Protein AF-A0A9W8WVR0-F1 (afdb_monomer_lite)

Foldseek 3Di:
DDPPPDPVNVVVVVVVVVVVCVVVVVVVVVVVVVVVVVVVVVVVVPPDPDVPDDD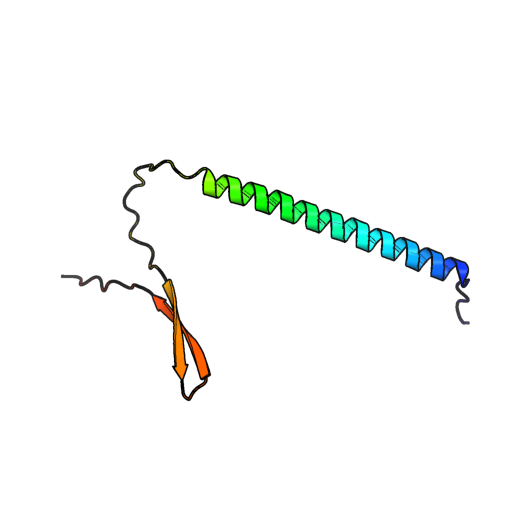DPDWDWDWDWDQDPNDTDTDIDTPPDPPPDD

Radius of gyration: 27.5 Å; chains: 1; bounding box: 44×32×82 Å

Secondary structure (DSSP, 8-state):
------HHHHHHHHHHHHHHHHHHHHHHHHHHHHHHHHHHHHHHT---------------EEEEEEEETTEEEEEEEE--------

Sequence (86 aa):
MSPAISLRAARRFRLVTSLLVLGVGNYELWRVHKVRQRNKLAEDGSIKPEPVVAEKPAPKAWIKWTDLNGVPIPTLEASVRPTRKD

Organism: NCBI:txid749621

Structure (mmCIF, N/CA/C/O backbone):
data_AF-A0A9W8WVR0-F1
#
_entry.id   AF-A0A9W8WVR0-F1
#
loop_
_atom_site.group_PDB
_atom_site.id
_atom_site.type_symbol
_atom_site.label_atom_id
_atom_site.label_alt_id
_atom_site.label_comp_id
_atom_site.label_asym_id
_atom_site.label_entity_id
_atom_site.label_seq_id
_atom_site.pdbx_PDB_ins_code
_atom_site.Cartn_x
_atom_site.Cartn_y
_atom_site.Cartn_z
_atom_site.occupancy
_atom_site.B_iso_or_equiv
_atom_site.auth_seq_id
_atom_site.auth_comp_id
_atom_site.auth_asym_id
_atom_site.auth_atom_id
_atom_site.pdbx_PDB_model_num
ATOM 1 N N . MET A 1 1 ? -5.227 -11.778 37.329 1.00 38.19 1 MET A N 1
ATOM 2 C CA . MET A 1 1 ? -4.570 -10.469 37.541 1.00 38.19 1 MET A CA 1
ATOM 3 C C . MET A 1 1 ? -4.578 -9.721 36.216 1.00 38.19 1 MET A C 1
ATOM 5 O O . MET A 1 1 ? -3.832 -10.099 35.324 1.00 38.19 1 MET A O 1
ATOM 9 N N . SER A 1 2 ? -5.465 -8.740 36.043 1.00 48.28 2 SER A N 1
ATOM 10 C CA . SER A 1 2 ? -5.556 -7.955 34.801 1.00 48.28 2 SER A CA 1
ATOM 11 C C . SER A 1 2 ? -4.751 -6.663 34.959 1.00 48.28 2 SER A C 1
ATOM 13 O O . SER A 1 2 ? -4.933 -5.984 35.973 1.00 48.28 2 SER A O 1
ATOM 15 N N . PRO A 1 3 ? -3.871 -6.290 34.014 1.00 60.56 3 PRO A N 1
ATOM 16 C CA . PRO A 1 3 ? -3.113 -5.056 34.131 1.00 60.56 3 PRO A CA 1
ATOM 17 C C . PRO A 1 3 ? -4.057 -3.879 33.870 1.00 60.56 3 PRO A C 1
ATOM 19 O O . PRO A 1 3 ? -4.439 -3.601 32.734 1.00 60.56 3 PRO A O 1
ATOM 22 N N . ALA A 1 4 ? -4.452 -3.180 34.933 1.00 62.16 4 ALA A N 1
ATOM 23 C CA . ALA A 1 4 ? -5.170 -1.917 34.838 1.00 62.16 4 ALA A CA 1
ATOM 24 C C . ALA A 1 4 ? -4.198 -0.823 34.367 1.00 62.16 4 ALA A C 1
ATOM 26 O O . ALA A 1 4 ? -3.727 0.007 35.145 1.00 62.16 4 ALA A O 1
ATOM 27 N N . ILE A 1 5 ? -3.854 -0.832 33.076 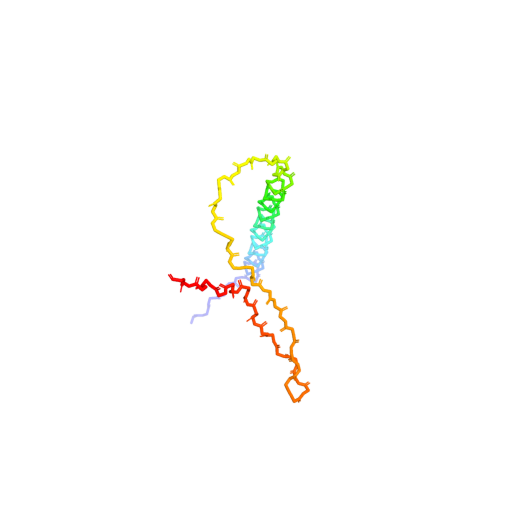1.00 63.97 5 ILE A N 1
ATOM 28 C CA . ILE A 1 5 ? -3.176 0.301 32.448 1.00 63.97 5 ILE A CA 1
ATOM 29 C C . ILE A 1 5 ? -4.123 1.487 32.594 1.00 63.97 5 ILE A C 1
ATOM 31 O O . ILE A 1 5 ? -5.227 1.480 32.048 1.00 63.97 5 ILE A O 1
ATOM 35 N N . SER A 1 6 ? -3.707 2.498 33.363 1.00 73.06 6 SER A N 1
ATOM 36 C CA . SER A 1 6 ? -4.528 3.690 33.567 1.00 73.06 6 SER A CA 1
ATOM 37 C C . SER A 1 6 ? -4.973 4.244 32.210 1.00 73.06 6 SER A C 1
ATOM 39 O O . SER A 1 6 ? -4.171 4.385 31.282 1.00 73.06 6 SER A O 1
ATOM 41 N N . LEU A 1 7 ? -6.259 4.582 32.082 1.00 71.75 7 LEU A N 1
ATOM 42 C CA . LEU A 1 7 ? -6.848 5.117 30.846 1.00 71.75 7 LEU A CA 1
ATOM 43 C C . LEU A 1 7 ? -6.029 6.302 30.285 1.00 71.75 7 LEU A C 1
ATOM 45 O O . LEU A 1 7 ? -5.947 6.520 29.077 1.00 71.75 7 LEU A O 1
ATOM 49 N N . ARG A 1 8 ? -5.369 7.044 31.182 1.00 69.62 8 ARG A N 1
ATOM 50 C CA . ARG A 1 8 ? -4.466 8.157 30.883 1.00 69.62 8 ARG A CA 1
ATOM 51 C C . ARG A 1 8 ? -3.149 7.709 30.241 1.00 69.62 8 ARG A C 1
ATOM 53 O O . ARG A 1 8 ? -2.705 8.351 29.291 1.00 69.62 8 ARG A O 1
ATOM 60 N N . ALA A 1 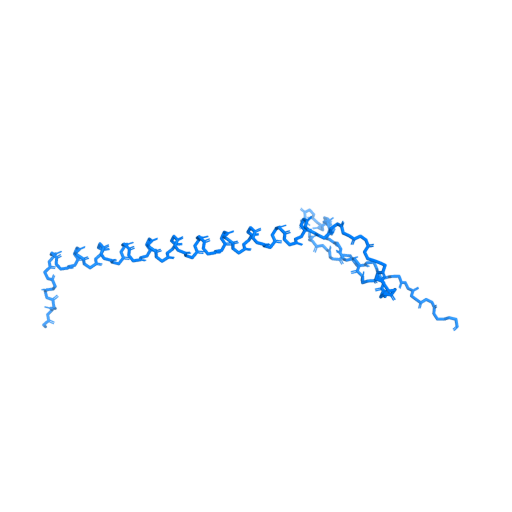9 ? -2.544 6.621 30.714 1.00 75.31 9 ALA A N 1
ATOM 61 C CA . ALA A 1 9 ? -1.345 6.040 30.113 1.00 75.31 9 ALA A CA 1
ATOM 62 C C . ALA A 1 9 ? -1.638 5.472 28.717 1.00 75.31 9 ALA A C 1
ATOM 64 O O . ALA A 1 9 ? -0.895 5.752 27.779 1.00 75.31 9 ALA A O 1
ATOM 65 N N . ALA A 1 10 ? -2.772 4.785 28.543 1.00 77.12 10 ALA A N 1
ATOM 66 C CA . ALA A 1 10 ? -3.190 4.266 27.241 1.00 77.12 10 ALA A CA 1
ATOM 67 C C . ALA A 1 10 ? -3.422 5.387 26.207 1.00 77.12 10 ALA A C 1
ATOM 69 O O . ALA A 1 10 ? -2.986 5.277 25.062 1.00 77.12 10 ALA A O 1
ATOM 70 N N . ARG A 1 11 ? -4.050 6.505 26.605 1.00 81.31 11 ARG A N 1
ATOM 71 C CA . ARG A 1 11 ? -4.214 7.680 25.726 1.00 81.31 11 ARG A CA 1
ATOM 72 C C . ARG A 1 11 ? -2.879 8.315 25.345 1.00 81.31 11 ARG A C 1
ATOM 74 O O . ARG A 1 11 ? -2.678 8.637 24.180 1.00 81.31 11 ARG A O 1
ATOM 81 N N . ARG A 1 12 ? -1.958 8.471 26.301 1.00 82.75 12 ARG A N 1
ATOM 82 C CA . ARG A 1 12 ? -0.616 9.014 26.034 1.00 82.75 12 ARG A CA 1
ATOM 83 C C . ARG A 1 12 ? 0.164 8.127 25.068 1.00 82.75 12 ARG A C 1
ATOM 85 O O . ARG A 1 12 ? 0.739 8.643 24.121 1.00 82.75 12 ARG A O 1
ATOM 92 N N . PHE A 1 13 ? 0.109 6.811 25.252 1.00 83.25 13 PHE A N 1
ATOM 93 C CA . PHE A 1 13 ? 0.756 5.862 24.350 1.00 83.25 13 PHE A CA 1
ATOM 94 C C . PHE A 1 13 ? 0.201 5.950 22.920 1.00 83.25 13 PHE A C 1
ATOM 96 O O . PHE A 1 13 ? 0.971 5.990 21.963 1.00 83.25 13 PHE A O 1
ATOM 103 N N . ARG A 1 14 ? -1.125 6.073 22.762 1.00 83.44 14 ARG A N 1
ATOM 104 C CA . ARG A 1 14 ? -1.767 6.281 21.450 1.00 83.44 14 ARG A CA 1
ATOM 105 C C . ARG A 1 14 ? -1.341 7.588 20.778 1.00 83.44 14 ARG A C 1
ATOM 107 O O . ARG A 1 14 ? -1.094 7.603 19.580 1.00 83.44 14 ARG A O 1
ATOM 114 N N . LEU A 1 15 ? -1.218 8.675 21.538 1.00 89.88 15 LEU A N 1
ATOM 115 C CA . LEU A 1 15 ? -0.761 9.959 20.997 1.00 89.88 15 LEU A CA 1
ATOM 116 C C . LEU A 1 15 ? 0.710 9.909 20.570 1.00 89.88 15 LEU A C 1
ATOM 118 O O . LEU A 1 15 ? 1.044 10.370 19.484 1.00 89.88 15 LEU A O 1
ATOM 122 N N . VAL A 1 16 ? 1.577 9.313 21.393 1.00 89.06 16 VAL A N 1
ATOM 123 C CA . VAL A 1 16 ? 3.009 9.170 21.085 1.00 89.06 16 VAL A CA 1
ATOM 124 C C . VAL A 1 16 ? 3.208 8.306 19.845 1.00 89.06 16 VAL A C 1
ATOM 126 O O . VAL A 1 16 ? 3.923 8.708 18.935 1.00 89.06 16 VAL A O 1
ATOM 129 N N . THR A 1 17 ? 2.538 7.157 19.771 1.00 89.56 17 THR A N 1
ATOM 130 C CA . THR A 1 17 ? 2.614 6.279 18.593 1.00 89.56 17 THR A CA 1
ATOM 131 C C . THR A 1 17 ? 2.071 6.961 17.341 1.00 89.56 17 THR A C 1
ATOM 133 O O . THR A 1 17 ? 2.717 6.898 16.301 1.00 89.56 17 THR A O 1
ATOM 136 N N . SER A 1 18 ? 0.958 7.695 17.437 1.00 89.69 18 SER A N 1
ATOM 137 C CA . SER A 1 18 ? 0.423 8.470 16.311 1.00 89.69 18 SER A CA 1
ATOM 138 C C . SER A 1 18 ? 1.395 9.547 15.820 1.00 89.69 18 SER A C 1
ATOM 140 O O . SER A 1 18 ? 1.574 9.695 14.614 1.00 89.69 18 SER A O 1
ATOM 142 N N . LEU A 1 19 ? 2.036 10.288 16.729 1.00 94.00 19 LEU A N 1
ATOM 143 C CA . LEU A 1 19 ? 3.043 11.295 16.377 1.00 94.00 19 LEU A CA 1
ATOM 144 C C . LEU A 1 19 ? 4.268 10.661 15.719 1.00 94.00 19 LEU A C 1
ATOM 146 O O . LEU A 1 19 ? 4.806 11.212 14.762 1.00 94.00 19 LEU A O 1
ATOM 150 N N . LEU A 1 20 ? 4.688 9.494 16.204 1.00 93.25 20 LEU A N 1
ATOM 151 C CA . LEU A 1 20 ? 5.846 8.779 15.682 1.00 93.25 20 LEU A CA 1
ATOM 152 C C . LEU A 1 20 ? 5.567 8.232 14.276 1.00 93.25 20 LEU A C 1
ATOM 154 O O . LEU A 1 20 ? 6.390 8.409 13.384 1.00 93.25 20 LEU A O 1
ATOM 158 N N . VAL A 1 21 ? 4.377 7.668 14.042 1.00 93.25 21 VAL A N 1
ATOM 159 C CA . VAL A 1 21 ? 3.938 7.222 12.709 1.00 93.25 21 VAL A CA 1
ATOM 160 C C . VAL A 1 21 ? 3.837 8.396 11.736 1.00 93.25 21 VAL A C 1
ATOM 162 O O . VAL A 1 21 ? 4.332 8.294 10.617 1.00 93.25 21 VAL A O 1
ATOM 165 N N . LEU A 1 22 ? 3.257 9.526 12.154 1.00 93.50 22 LEU A N 1
ATOM 166 C CA . LEU A 1 22 ? 3.186 10.727 11.317 1.00 93.50 22 LEU A CA 1
ATOM 167 C C . LEU A 1 22 ? 4.578 11.293 11.013 1.00 93.50 22 LEU A C 1
ATOM 169 O O . LEU A 1 22 ? 4.856 11.648 9.871 1.00 93.50 22 LEU A O 1
ATOM 173 N N . GLY A 1 23 ? 5.468 11.344 12.005 1.00 92.69 23 GLY A N 1
ATOM 174 C CA . GLY A 1 23 ? 6.834 11.840 11.842 1.00 92.69 23 GLY A CA 1
ATOM 175 C C . GLY A 1 23 ? 7.666 10.969 10.902 1.00 92.69 23 GLY A C 1
ATOM 176 O O . GLY A 1 23 ? 8.248 11.481 9.947 1.00 92.69 23 GLY A O 1
ATOM 177 N N . VAL A 1 24 ? 7.680 9.653 11.132 1.00 93.75 24 VAL A N 1
ATOM 178 C CA . VAL A 1 24 ? 8.402 8.692 10.282 1.00 93.75 24 VAL A CA 1
ATOM 179 C C . VAL A 1 24 ? 7.798 8.655 8.881 1.00 93.75 24 VAL A C 1
ATOM 181 O O . VAL A 1 24 ? 8.533 8.748 7.902 1.00 93.75 24 VAL A O 1
ATOM 184 N N . GLY A 1 25 ? 6.468 8.600 8.770 1.00 90.88 25 GLY A N 1
ATOM 185 C CA . GLY A 1 25 ? 5.774 8.606 7.485 1.00 90.88 25 GLY A CA 1
ATOM 186 C C . GLY A 1 25 ? 6.092 9.853 6.662 1.00 90.88 25 GLY A C 1
ATOM 187 O O . GLY A 1 25 ? 6.437 9.741 5.489 1.00 90.88 25 GLY A O 1
ATOM 188 N N . ASN A 1 26 ? 6.059 11.037 7.281 1.00 92.62 26 ASN A N 1
ATOM 189 C CA . ASN A 1 26 ? 6.367 12.293 6.598 1.00 92.62 26 ASN A CA 1
ATOM 190 C C . ASN A 1 26 ? 7.853 12.396 6.205 1.00 92.62 26 ASN A C 1
ATOM 192 O O . ASN A 1 26 ? 8.183 12.903 5.133 1.00 92.62 26 ASN A O 1
ATOM 196 N N . TYR A 1 27 ? 8.758 11.877 7.039 1.00 93.06 27 TYR A N 1
ATOM 197 C CA . TYR A 1 27 ? 10.188 11.839 6.741 1.00 93.06 27 TYR A CA 1
ATOM 198 C C . TYR A 1 27 ? 10.524 10.892 5.577 1.00 93.06 27 TYR A C 1
ATOM 200 O O . TYR A 1 27 ? 11.276 11.275 4.678 1.00 93.06 27 TYR A O 1
ATOM 208 N N . GLU A 1 28 ? 9.941 9.690 5.540 1.00 87.56 28 GLU A N 1
ATOM 209 C CA . GLU A 1 28 ? 10.116 8.758 4.418 1.00 87.56 28 GLU A CA 1
ATOM 210 C C . GLU A 1 28 ? 9.524 9.334 3.122 1.00 87.56 28 GLU A C 1
ATOM 212 O O . GLU A 1 28 ? 10.156 9.261 2.065 1.00 87.56 28 GLU A O 1
ATOM 217 N N . LEU A 1 29 ? 8.371 10.010 3.197 1.00 88.81 29 LEU A N 1
ATOM 218 C CA . LEU A 1 29 ? 7.779 10.694 2.044 1.00 88.81 29 LEU A CA 1
ATOM 219 C C . LEU A 1 29 ? 8.696 11.803 1.509 1.00 88.81 29 LEU A C 1
ATOM 221 O O . LEU A 1 29 ? 8.928 11.899 0.302 1.00 88.81 29 LEU A O 1
ATOM 225 N N . TRP A 1 30 ? 9.260 12.614 2.407 1.00 90.31 30 TRP A N 1
ATOM 226 C CA . TRP A 1 30 ? 10.214 13.661 2.051 1.00 90.31 30 TRP A CA 1
ATOM 227 C C . TRP A 1 30 ? 11.488 13.087 1.427 1.00 90.31 30 TRP A C 1
ATOM 229 O O . TRP A 1 30 ? 11.955 13.595 0.404 1.00 90.31 30 TRP A O 1
ATOM 239 N N . ARG A 1 31 ? 12.032 12.001 1.992 1.00 87.88 31 ARG A N 1
ATOM 240 C CA . ARG A 1 31 ? 13.215 11.311 1.463 1.00 87.88 31 ARG A CA 1
ATOM 241 C C . ARG A 1 31 ? 12.961 10.822 0.040 1.00 87.88 31 ARG A C 1
ATOM 243 O O . ARG A 1 31 ? 13.745 11.135 -0.855 1.00 87.88 31 ARG A O 1
ATOM 250 N N . VAL A 1 32 ? 11.862 10.102 -0.181 1.00 84.62 32 VAL A N 1
ATOM 251 C CA . VAL A 1 32 ? 11.502 9.574 -1.505 1.00 84.62 32 VAL A CA 1
ATOM 252 C C . VAL A 1 32 ? 11.259 10.712 -2.494 1.00 84.62 32 VAL A C 1
ATOM 254 O O . VAL A 1 32 ? 11.741 10.649 -3.624 1.00 84.62 32 VAL A O 1
ATOM 257 N N . HIS A 1 33 ? 10.589 11.788 -2.075 1.00 83.06 33 HIS A N 1
ATOM 258 C CA . HIS A 1 33 ? 10.380 12.960 -2.923 1.00 83.06 33 HIS A CA 1
ATOM 259 C C . HIS A 1 33 ? 11.708 13.605 -3.341 1.00 83.06 33 HIS A C 1
ATOM 261 O O . HIS A 1 33 ? 11.924 13.850 -4.528 1.00 83.06 33 HIS A O 1
ATOM 267 N N . LYS A 1 34 ? 12.634 13.834 -2.401 1.00 77.75 34 LYS A N 1
ATOM 268 C CA . LYS A 1 34 ? 13.949 14.417 -2.711 1.00 77.75 34 LYS A CA 1
ATOM 269 C C . LYS A 1 34 ? 14.794 13.522 -3.616 1.00 77.75 34 LYS A C 1
ATOM 271 O O . LYS A 1 34 ? 15.443 14.033 -4.527 1.00 77.75 34 LYS A O 1
ATOM 276 N N . VAL A 1 35 ? 14.794 12.209 -3.382 1.00 75.12 35 VAL A N 1
ATOM 277 C CA . VAL A 1 35 ? 15.507 11.242 -4.234 1.00 75.12 35 VAL A CA 1
ATOM 278 C C . VAL A 1 35 ? 14.907 11.229 -5.640 1.00 75.12 35 VAL A C 1
ATOM 280 O O . VAL A 1 35 ? 15.639 11.302 -6.621 1.00 75.12 35 VAL A O 1
ATOM 283 N N . ARG A 1 36 ? 13.576 11.249 -5.760 1.00 71.81 36 ARG A N 1
ATOM 284 C CA . ARG A 1 36 ? 12.889 11.314 -7.055 1.00 71.81 36 ARG A CA 1
ATOM 285 C C . ARG A 1 36 ? 13.205 12.598 -7.826 1.00 71.81 36 ARG A C 1
ATOM 287 O O . ARG A 1 36 ? 13.411 12.528 -9.031 1.00 71.81 36 ARG A O 1
ATOM 294 N N . GLN A 1 37 ? 13.266 13.750 -7.156 1.00 68.06 37 GLN A N 1
ATOM 295 C CA . GLN A 1 37 ? 13.662 15.021 -7.781 1.00 68.06 37 GLN A CA 1
ATOM 296 C C . GLN A 1 37 ? 15.116 14.987 -8.271 1.00 68.06 37 GLN A C 1
ATOM 298 O O . GLN A 1 37 ? 15.400 15.431 -9.379 1.00 68.06 37 GLN A O 1
ATOM 303 N N . ARG A 1 38 ? 16.031 14.398 -7.488 1.00 62.62 38 ARG A N 1
ATOM 304 C CA . ARG A 1 38 ? 17.425 14.189 -7.914 1.00 62.62 38 ARG A CA 1
ATOM 305 C C . ARG A 1 38 ? 17.534 13.296 -9.147 1.00 62.62 38 ARG A C 1
ATOM 307 O O . ARG A 1 38 ? 18.292 13.624 -10.050 1.00 62.62 38 ARG A O 1
ATOM 314 N N . ASN A 1 39 ? 16.754 12.221 -9.209 1.00 64.25 39 ASN A N 1
ATOM 315 C CA . ASN A 1 39 ? 16.765 11.319 -10.360 1.00 64.25 39 ASN A CA 1
ATOM 316 C C . ASN A 1 39 ? 16.155 11.975 -11.609 1.00 64.25 39 ASN A C 1
ATOM 318 O O . ASN A 1 39 ? 16.670 11.779 -12.700 1.00 64.25 39 ASN A O 1
ATOM 322 N N . LYS A 1 40 ? 15.119 12.811 -11.457 1.00 59.91 40 LYS A N 1
ATOM 323 C CA . LYS A 1 40 ? 14.565 13.594 -12.575 1.00 59.91 40 LYS A CA 1
ATOM 324 C C . LYS A 1 40 ? 15.570 14.599 -13.150 1.00 59.91 40 LYS A C 1
ATOM 326 O O . LYS A 1 40 ? 15.683 14.709 -14.360 1.00 59.91 40 LYS A O 1
ATOM 331 N N . LEU A 1 41 ? 16.338 15.276 -12.294 1.00 56.88 41 LEU A N 1
ATOM 332 C CA . LEU A 1 41 ? 17.405 16.190 -12.726 1.00 56.88 41 LEU A CA 1
ATOM 333 C C . LEU A 1 41 ? 18.577 15.462 -13.408 1.00 56.88 41 LEU A C 1
ATOM 335 O O . LEU A 1 41 ? 19.225 16.039 -14.274 1.00 56.88 41 LEU A O 1
ATOM 339 N N . ALA A 1 42 ? 18.851 14.210 -13.028 1.00 56.53 42 ALA A N 1
ATOM 340 C CA . ALA A 1 42 ? 19.862 13.384 -13.687 1.00 56.53 42 ALA A CA 1
ATOM 341 C C . ALA A 1 42 ? 19.425 12.927 -15.092 1.00 56.53 42 ALA A C 1
ATOM 343 O O . ALA A 1 42 ? 20.268 12.816 -15.976 1.00 56.53 42 ALA A O 1
ATOM 344 N N . GLU A 1 43 ? 18.124 12.715 -15.314 1.00 56.03 43 GLU A N 1
ATOM 345 C CA . GLU A 1 43 ? 17.586 12.391 -16.642 1.00 56.03 43 GLU A CA 1
ATOM 346 C C . GLU A 1 43 ? 17.508 13.626 -17.556 1.00 56.03 43 GLU A C 1
ATOM 348 O O . GLU A 1 43 ? 17.939 13.553 -18.704 1.00 56.03 43 GLU A O 1
ATOM 353 N N . ASP A 1 44 ? 17.075 14.785 -17.041 1.00 54.84 44 ASP A N 1
ATOM 354 C CA . ASP A 1 44 ? 17.029 16.040 -17.819 1.00 54.84 44 ASP A CA 1
ATOM 355 C C . ASP A 1 44 ? 18.427 16.633 -18.105 1.00 54.84 44 ASP A C 1
ATOM 357 O O . ASP A 1 44 ? 18.597 17.431 -19.026 1.00 54.84 44 ASP A O 1
ATOM 361 N N . GLY A 1 45 ? 19.455 16.236 -17.344 1.00 48.88 45 GLY A N 1
ATOM 362 C CA . GLY A 1 45 ? 20.854 16.615 -17.575 1.00 48.88 45 GLY A CA 1
ATOM 363 C C . GLY A 1 45 ? 21.565 15.807 -18.670 1.00 48.88 45 GLY A C 1
ATOM 364 O O . GLY A 1 45 ? 22.664 16.180 -19.082 1.00 48.88 45 GLY A O 1
ATOM 365 N N . SER A 1 46 ? 20.957 14.728 -19.173 1.00 46.12 46 SER A N 1
ATOM 366 C CA . SER A 1 46 ? 21.519 13.884 -20.234 1.00 46.12 46 SER A CA 1
ATOM 367 C C . SER A 1 46 ? 21.030 14.323 -21.619 1.00 46.12 46 SER A C 1
ATOM 369 O O . SER A 1 46 ? 20.458 13.554 -22.387 1.00 46.12 46 SER A O 1
ATOM 371 N N . ILE A 1 47 ? 21.273 15.594 -21.952 1.00 51.56 47 ILE A N 1
ATOM 372 C CA . ILE A 1 47 ? 21.212 16.105 -23.329 1.00 51.56 47 ILE A CA 1
ATOM 373 C C . ILE A 1 47 ? 22.622 16.535 -23.738 1.00 51.56 47 ILE A C 1
ATOM 375 O O . ILE A 1 47 ? 22.888 17.673 -24.114 1.00 51.56 47 ILE A O 1
ATOM 379 N N . LYS A 1 48 ? 23.569 15.606 -23.631 1.00 41.81 48 LYS A N 1
ATOM 380 C CA . LYS A 1 48 ? 24.808 15.659 -24.400 1.00 41.81 48 LYS A CA 1
ATOM 381 C C . LYS A 1 48 ? 24.796 14.420 -25.288 1.00 41.81 48 LYS A C 1
ATOM 383 O O . LYS A 1 48 ? 24.842 13.319 -24.743 1.00 41.81 48 LYS A O 1
ATOM 388 N N . PRO A 1 49 ? 24.703 14.550 -26.621 1.00 48.78 49 PRO A N 1
ATOM 389 C CA . PRO A 1 49 ? 24.977 13.424 -27.494 1.00 48.78 49 PRO A CA 1
ATOM 390 C C . PRO A 1 49 ? 26.483 13.154 -27.415 1.00 48.78 49 PRO A C 1
ATOM 392 O O . PRO A 1 49 ? 27.263 13.692 -28.197 1.00 48.78 49 PRO A O 1
ATOM 395 N N . GLU A 1 50 ? 26.917 12.377 -26.422 1.00 42.06 50 GLU A N 1
ATOM 396 C CA . GLU A 1 50 ? 28.187 11.675 -26.554 1.00 42.06 50 GLU A CA 1
ATOM 397 C C . GLU A 1 50 ? 28.025 10.608 -27.643 1.00 42.06 50 GLU A C 1
ATOM 399 O O . GLU A 1 50 ? 27.007 9.906 -27.667 1.00 42.06 50 GLU A O 1
ATOM 404 N N . PRO A 1 51 ? 29.000 10.470 -28.559 1.00 51.72 51 PRO A N 1
ATOM 405 C CA . PRO A 1 51 ? 29.006 9.402 -29.538 1.00 51.72 51 PRO A CA 1
ATOM 406 C C . PRO A 1 51 ? 29.397 8.113 -28.812 1.00 51.72 51 PRO A C 1
ATOM 408 O O . PRO A 1 51 ? 30.547 7.678 -28.842 1.00 51.72 51 PRO A O 1
ATOM 411 N N . VAL A 1 52 ? 28.438 7.518 -28.106 1.00 46.19 52 VAL A N 1
ATOM 412 C CA . VAL A 1 52 ? 28.627 6.214 -27.485 1.00 46.19 52 VAL A CA 1
ATOM 413 C C . VAL A 1 52 ? 28.657 5.190 -28.612 1.00 46.19 52 VAL A C 1
ATOM 415 O O . VAL A 1 52 ? 27.658 4.923 -29.278 1.00 46.19 52 VAL A O 1
ATOM 418 N N . VAL A 1 53 ? 29.877 4.718 -28.867 1.00 45.00 53 VAL A N 1
ATOM 419 C CA . VAL A 1 53 ? 30.257 3.387 -29.345 1.00 45.00 53 VAL A CA 1
ATOM 420 C C . VAL A 1 53 ? 29.052 2.469 -29.541 1.00 45.00 53 VAL A C 1
ATOM 422 O O . VAL A 1 53 ? 28.296 2.226 -28.608 1.00 45.00 53 VAL A O 1
ATOM 425 N N . ALA A 1 54 ? 28.912 1.950 -30.761 1.00 51.66 54 ALA A N 1
ATOM 426 C CA . ALA A 1 54 ? 27.860 1.041 -31.195 1.00 51.66 54 ALA A CA 1
ATOM 427 C C . ALA A 1 54 ? 27.735 -0.215 -30.304 1.00 51.66 54 ALA A C 1
ATOM 429 O O . ALA A 1 54 ? 28.191 -1.301 -30.661 1.00 51.66 54 ALA A O 1
ATOM 430 N N . GLU A 1 55 ? 27.069 -0.093 -29.160 1.00 46.00 55 GLU A N 1
ATOM 431 C CA . GLU A 1 55 ? 26.450 -1.217 -28.480 1.00 46.00 55 GLU A CA 1
ATOM 432 C C . GLU A 1 55 ? 25.193 -1.584 -29.266 1.00 46.00 55 GLU A C 1
ATOM 434 O O . GLU A 1 55 ? 24.340 -0.745 -29.568 1.00 46.00 55 GLU A O 1
ATOM 439 N N . LYS A 1 56 ? 25.127 -2.853 -29.679 1.00 55.44 56 LYS A N 1
ATOM 440 C CA . LYS A 1 56 ? 24.003 -3.443 -30.415 1.00 55.44 56 LYS A CA 1
ATOM 441 C C . LYS A 1 56 ? 22.668 -2.949 -29.844 1.00 55.44 56 LYS A C 1
ATOM 443 O O . LYS A 1 56 ? 22.524 -2.939 -28.623 1.00 55.44 56 LYS A O 1
ATOM 448 N N . PRO A 1 57 ? 21.679 -2.604 -30.691 1.00 50.53 57 PRO A N 1
ATOM 449 C CA . PRO A 1 57 ? 20.411 -2.078 -30.210 1.00 50.53 57 PRO A CA 1
ATOM 450 C C . PRO A 1 57 ? 19.779 -3.092 -29.258 1.00 50.53 57 PRO A C 1
ATOM 452 O O . PRO A 1 57 ? 19.411 -4.194 -29.672 1.00 50.53 57 PRO A O 1
ATOM 455 N N . ALA A 1 58 ? 19.688 -2.728 -27.978 1.00 58.75 58 ALA A N 1
ATOM 456 C CA . ALA A 1 58 ? 18.942 -3.498 -27.000 1.00 58.75 58 ALA A CA 1
ATOM 457 C C . ALA A 1 58 ? 17.505 -3.671 -27.526 1.00 58.75 58 ALA A C 1
ATOM 459 O O . ALA A 1 58 ? 16.931 -2.705 -28.047 1.00 58.75 58 ALA A O 1
ATOM 460 N N . PRO A 1 59 ? 16.923 -4.882 -27.454 1.00 60.22 59 PRO A N 1
ATOM 461 C CA . PRO A 1 59 ? 15.599 -5.136 -27.997 1.00 60.22 59 PRO A CA 1
ATOM 462 C C . PRO A 1 59 ? 14.592 -4.232 -27.287 1.00 60.22 59 PRO A C 1
ATOM 464 O O . PRO A 1 59 ? 14.321 -4.381 -26.096 1.00 60.22 59 PRO A O 1
ATOM 467 N N . LYS A 1 60 ? 14.046 -3.264 -28.027 1.00 67.00 60 LYS A N 1
ATOM 468 C CA . LYS A 1 60 ? 12.999 -2.381 -27.521 1.00 67.00 60 LYS A CA 1
ATOM 469 C C . LYS A 1 60 ? 11.740 -3.232 -27.403 1.00 67.00 60 LYS A C 1
ATOM 471 O O . LYS A 1 60 ? 11.209 -3.666 -28.430 1.00 67.00 60 LYS A O 1
ATOM 476 N N . ALA A 1 61 ? 11.344 -3.529 -26.169 1.00 73.31 61 ALA A N 1
ATOM 477 C CA . ALA A 1 61 ? 10.102 -4.218 -25.851 1.00 73.31 61 ALA A CA 1
ATOM 478 C C . ALA A 1 61 ? 9.015 -3.186 -25.543 1.00 73.31 61 ALA A C 1
ATOM 480 O O . ALA A 1 61 ? 9.267 -2.209 -24.834 1.00 73.31 61 ALA A O 1
ATOM 481 N N . TRP A 1 62 ? 7.816 -3.387 -26.080 1.00 82.19 62 TRP A N 1
ATOM 482 C CA . TRP A 1 62 ? 6.648 -2.562 -25.782 1.00 82.19 62 TRP A CA 1
ATOM 483 C C . TRP A 1 62 ? 5.440 -3.436 -25.449 1.00 82.19 62 TRP A C 1
ATOM 485 O O . TRP A 1 62 ? 5.348 -4.597 -25.853 1.00 82.19 62 TRP A O 1
ATOM 495 N N . ILE A 1 63 ? 4.515 -2.863 -24.679 1.00 82.62 63 ILE A N 1
ATOM 496 C CA . ILE A 1 63 ? 3.268 -3.521 -24.290 1.00 82.62 63 ILE A CA 1
ATOM 497 C C . ILE A 1 63 ? 2.236 -3.249 -25.378 1.00 82.62 63 ILE A C 1
ATOM 499 O O . ILE A 1 63 ? 1.938 -2.093 -25.681 1.00 82.62 63 ILE A O 1
ATOM 503 N N . LYS A 1 64 ? 1.675 -4.313 -25.941 1.00 85.00 64 LYS A N 1
ATOM 504 C CA . LYS A 1 64 ? 0.541 -4.256 -26.857 1.00 85.00 64 LYS A CA 1
ATOM 505 C C . LYS A 1 64 ? -0.668 -4.880 -26.179 1.00 85.00 64 LYS A C 1
ATOM 507 O O . LYS A 1 64 ? -0.589 -5.992 -25.664 1.00 85.00 64 LYS A O 1
ATOM 512 N N . TRP A 1 65 ? -1.783 -4.163 -26.181 1.00 84.69 65 TRP A N 1
ATOM 513 C CA . TRP A 1 65 ? -3.056 -4.695 -25.708 1.00 84.69 65 TRP A CA 1
ATOM 514 C C . TRP A 1 65 ? -3.721 -5.488 -26.829 1.00 84.69 65 TRP A C 1
ATOM 516 O O . TRP A 1 65 ? -3.785 -5.030 -27.969 1.00 84.69 65 TRP A O 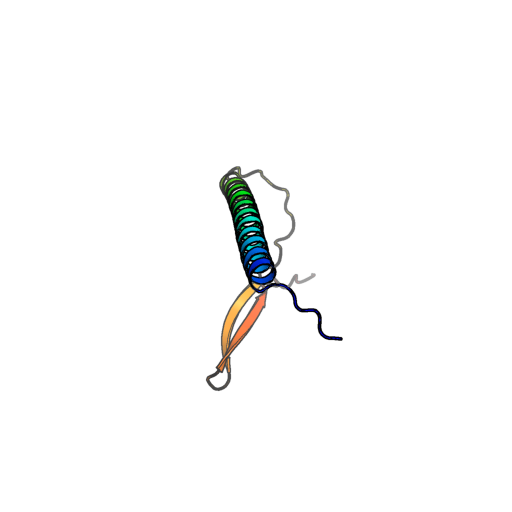1
ATOM 526 N N . THR A 1 66 ? -4.177 -6.691 -26.503 1.00 82.12 66 THR A N 1
ATOM 527 C CA . THR A 1 66 ? -4.824 -7.618 -27.436 1.00 82.12 66 THR A CA 1
ATOM 528 C C . THR A 1 66 ? -6.117 -8.126 -26.823 1.00 82.12 66 THR A C 1
ATOM 530 O O . THR A 1 66 ? -6.092 -8.588 -25.684 1.00 82.12 66 THR A O 1
ATOM 533 N N . ASP A 1 67 ? -7.222 -8.073 -27.563 1.00 86.19 67 ASP A N 1
ATOM 534 C CA . ASP A 1 67 ? -8.511 -8.574 -27.083 1.00 86.19 67 ASP A CA 1
ATOM 535 C C . ASP A 1 67 ? -8.632 -10.074 -27.351 1.00 86.19 67 ASP A C 1
ATOM 537 O O . ASP A 1 67 ? -8.706 -10.513 -28.499 1.00 86.19 67 ASP A O 1
ATOM 541 N N . LEU A 1 68 ? -8.669 -10.871 -26.282 1.00 81.19 68 LEU A N 1
ATOM 542 C CA . LEU A 1 68 ? -8.934 -12.304 -26.351 1.00 81.19 68 LEU A CA 1
ATOM 543 C C . LEU A 1 68 ? -10.318 -12.570 -25.755 1.00 81.19 68 LEU A C 1
ATOM 545 O O . LEU A 1 68 ? -10.516 -12.433 -24.550 1.00 81.19 68 LEU A O 1
ATOM 549 N N . ASN A 1 69 ? -11.288 -12.933 -26.600 1.00 84.31 69 ASN A N 1
ATOM 550 C CA . ASN A 1 69 ? -12.680 -13.189 -26.195 1.00 84.31 69 ASN A CA 1
ATOM 551 C C . ASN A 1 69 ? -13.322 -12.030 -25.398 1.00 84.31 69 ASN A C 1
ATOM 553 O O . ASN A 1 69 ? -14.085 -12.260 -24.463 1.00 84.31 69 ASN A O 1
ATOM 557 N N . GLY A 1 70 ? -12.993 -10.781 -25.752 1.00 86.81 70 GLY A N 1
ATOM 558 C CA . GLY A 1 70 ? -13.502 -9.578 -25.081 1.00 86.81 70 GLY A CA 1
ATOM 559 C C . GLY A 1 70 ? -12.760 -9.187 -23.797 1.00 86.81 70 GLY A C 1
ATOM 560 O O . GLY A 1 70 ? -13.170 -8.239 -23.132 1.00 86.81 70 GLY A O 1
ATOM 561 N N . VAL A 1 71 ? -11.675 -9.888 -23.448 1.00 84.38 71 VAL A N 1
ATOM 562 C CA . VAL A 1 71 ? -10.795 -9.529 -22.330 1.00 84.38 71 VAL A CA 1
ATOM 563 C C . VAL A 1 71 ? -9.492 -8.937 -22.880 1.00 84.38 71 VAL A C 1
ATOM 565 O O . VAL A 1 71 ? -8.788 -9.633 -23.619 1.00 84.38 71 VAL A O 1
ATOM 568 N N . PRO A 1 72 ? -9.127 -7.694 -22.518 1.00 86.12 72 PRO A N 1
ATOM 569 C CA . PRO A 1 72 ? -7.866 -7.102 -22.944 1.00 86.12 72 PRO A CA 1
ATOM 570 C C . PRO A 1 72 ? -6.701 -7.723 -22.165 1.00 86.12 72 PRO A C 1
ATOM 572 O O . PRO A 1 72 ? -6.580 -7.563 -20.949 1.00 86.12 72 PRO A O 1
ATOM 575 N N . ILE A 1 73 ? -5.823 -8.427 -22.877 1.00 86.81 73 ILE A N 1
ATOM 576 C CA . ILE A 1 73 ? -4.616 -9.056 -22.334 1.00 86.81 73 ILE A CA 1
ATOM 577 C C . ILE A 1 73 ? -3.390 -8.228 -22.751 1.00 86.81 73 ILE A C 1
ATOM 579 O O . ILE A 1 73 ? -3.251 -7.908 -23.937 1.00 86.81 73 ILE A O 1
ATOM 583 N N . PRO A 1 74 ? -2.486 -7.877 -21.817 1.00 81.69 74 PRO A N 1
ATOM 584 C CA . PRO A 1 74 ? -1.230 -7.222 -22.150 1.00 81.69 74 PRO A CA 1
ATOM 585 C C . PRO A 1 74 ? -0.228 -8.253 -22.682 1.00 81.69 74 PRO A C 1
ATOM 587 O O . PRO A 1 74 ? 0.189 -9.160 -21.962 1.00 81.69 74 PRO A O 1
ATOM 590 N N . THR A 1 75 ? 0.194 -8.089 -23.932 1.00 80.12 75 THR A N 1
ATOM 591 C CA . THR A 1 75 ? 1.216 -8.925 -24.569 1.00 80.12 75 THR A CA 1
ATOM 592 C C . THR A 1 75 ? 2.510 -8.127 -24.731 1.00 80.12 75 THR A C 1
ATOM 594 O O . THR A 1 75 ? 2.491 -6.955 -25.115 1.00 80.12 75 THR A O 1
ATOM 597 N N . LEU A 1 76 ? 3.648 -8.752 -24.421 1.00 77.38 76 LEU A N 1
ATOM 598 C CA . LEU A 1 76 ? 4.974 -8.169 -24.628 1.00 77.38 76 LEU A CA 1
ATOM 599 C C . LEU A 1 76 ? 5.450 -8.493 -26.047 1.00 77.38 76 LEU A C 1
ATOM 601 O O . LEU A 1 76 ? 5.725 -9.650 -26.356 1.00 77.38 76 LEU A O 1
ATOM 605 N N . GLU A 1 77 ? 5.573 -7.479 -26.900 1.00 73.19 77 GLU A N 1
ATOM 606 C CA . GLU A 1 77 ? 6.238 -7.611 -28.198 1.00 73.19 77 GLU A CA 1
ATOM 607 C C . GLU A 1 77 ? 7.651 -7.029 -28.089 1.00 73.19 77 GLU A C 1
ATOM 609 O O . GLU A 1 77 ? 7.845 -5.901 -27.631 1.00 73.19 77 GLU A O 1
ATOM 614 N N . ALA A 1 78 ? 8.655 -7.805 -28.497 1.00 72.56 78 ALA A N 1
ATOM 615 C CA . ALA A 1 78 ? 10.040 -7.358 -28.559 1.00 72.56 78 ALA A CA 1
ATOM 616 C C . ALA A 1 78 ? 10.494 -7.276 -30.018 1.00 72.56 78 ALA A C 1
ATOM 618 O O . ALA A 1 78 ? 10.283 -8.205 -30.798 1.00 72.56 78 ALA A O 1
ATOM 619 N N . SER A 1 79 ? 11.161 -6.179 -30.379 1.00 63.66 79 SER A N 1
ATOM 620 C CA . SER A 1 79 ? 11.810 -6.019 -31.685 1.00 63.66 79 SER A CA 1
ATOM 621 C C . SER A 1 79 ? 13.059 -6.905 -31.801 1.00 63.66 79 SER A C 1
ATOM 623 O O . SER A 1 79 ? 14.196 -6.440 -31.771 1.00 63.66 79 SER A O 1
ATOM 625 N N . VAL A 1 80 ? 12.865 -8.217 -31.935 1.00 59.59 80 VAL A N 1
ATOM 626 C CA . VAL A 1 80 ? 13.949 -9.138 -32.282 1.00 59.59 80 VAL A CA 1
ATOM 627 C C . VAL A 1 80 ? 14.141 -9.053 -33.791 1.00 59.59 80 VAL A C 1
ATOM 629 O O . VAL A 1 80 ? 13.425 -9.690 -34.560 1.00 59.59 80 VAL A O 1
ATOM 632 N N . ARG A 1 81 ? 15.096 -8.231 -34.243 1.00 56.84 81 ARG A N 1
ATOM 633 C CA . ARG A 1 81 ? 15.573 -8.333 -35.628 1.00 56.84 81 ARG A CA 1
ATOM 634 C C . ARG A 1 81 ? 16.153 -9.742 -35.797 1.00 56.84 81 ARG A C 1
ATOM 636 O O . ARG A 1 81 ? 17.075 -10.078 -35.053 1.00 56.84 81 ARG A O 1
ATOM 643 N N . PRO A 1 82 ? 15.663 -10.566 -36.737 1.00 51.59 82 PRO A N 1
ATOM 644 C CA . PRO A 1 82 ? 16.308 -11.833 -37.022 1.00 51.59 82 PRO A CA 1
ATOM 645 C C . PRO A 1 82 ? 17.678 -11.514 -37.623 1.00 51.59 82 PRO A C 1
ATOM 647 O O . PRO A 1 82 ? 17.780 -11.056 -38.759 1.00 51.59 82 PRO A O 1
ATOM 650 N N . THR A 1 83 ? 18.751 -11.703 -36.856 1.00 55.34 83 THR A N 1
ATOM 651 C CA . THR A 1 83 ? 20.098 -11.767 -37.428 1.00 55.34 83 THR A CA 1
ATOM 652 C C . THR A 1 83 ? 20.164 -13.018 -38.292 1.00 55.34 83 THR A C 1
ATOM 654 O O . THR A 1 83 ? 20.428 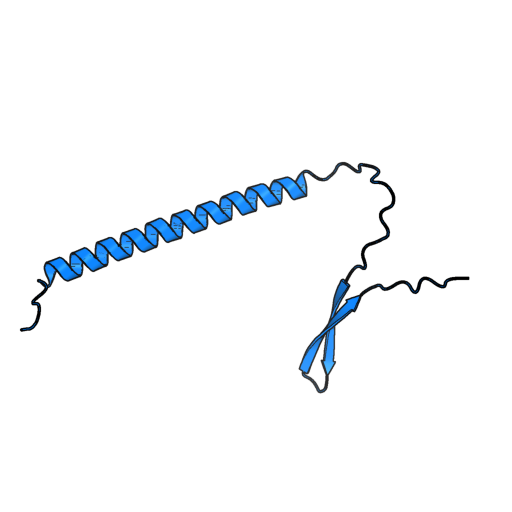-14.112 -37.797 1.00 55.34 83 THR A O 1
ATOM 657 N N . ARG A 1 84 ? 19.878 -12.847 -39.585 1.00 44.47 84 ARG A N 1
ATOM 658 C CA . ARG A 1 84 ? 20.243 -13.792 -40.636 1.00 44.47 84 ARG A CA 1
ATOM 659 C C . ARG A 1 84 ? 21.768 -13.914 -40.600 1.00 44.47 84 ARG A C 1
ATOM 661 O O . ARG A 1 84 ? 22.461 -12.928 -40.835 1.00 44.47 84 ARG A O 1
ATOM 668 N N . LYS A 1 85 ? 22.273 -15.075 -40.183 1.00 49.50 85 LYS A N 1
ATOM 669 C CA . LYS A 1 85 ? 23.671 -15.452 -40.398 1.00 49.50 85 LYS A CA 1
ATOM 670 C C . LYS A 1 85 ? 23.744 -16.008 -41.814 1.00 49.50 85 LYS A C 1
ATOM 672 O O . LYS A 1 85 ? 23.091 -17.017 -42.077 1.00 49.50 85 LYS A O 1
ATOM 677 N N . ASP A 1 86 ? 24.446 -15.297 -42.685 1.00 50.38 86 ASP A N 1
ATOM 678 C CA . ASP A 1 86 ? 24.941 -15.845 -43.949 1.00 50.38 86 ASP A CA 1
ATOM 679 C C . ASP A 1 86 ? 26.132 -16.781 -43.6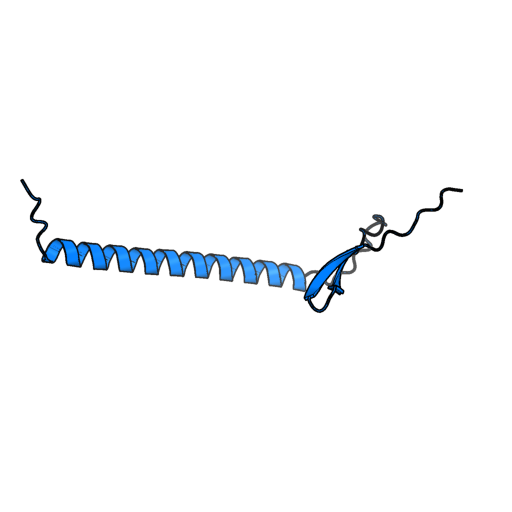81 1.00 50.38 86 ASP A C 1
ATOM 681 O O . ASP A 1 86 ? 26.851 -16.548 -42.673 1.00 50.38 86 ASP A O 1
#

pLDDT: mean 71.0, std 16.45, range [38.19, 94.0]